Protein AF-A0A2E0YXG6-F1 (afdb_monomer_lite)

pLDDT: mean 96.26, std 3.57, range [74.94, 98.69]

Structure (mmCIF, N/CA/C/O backbone):
data_AF-A0A2E0YXG6-F1
#
_entry.id   AF-A0A2E0YXG6-F1
#
loop_
_atom_site.group_PDB
_atom_site.id
_atom_site.type_symbol
_atom_site.label_atom_id
_atom_site.label_alt_id
_atom_site.label_comp_id
_atom_site.label_asym_id
_atom_site.label_entity_id
_atom_site.label_seq_id
_atom_site.pdbx_PDB_ins_code
_atom_site.Cartn_x
_atom_site.Cartn_y
_atom_site.Cartn_z
_atom_site.occupancy
_atom_site.B_iso_or_equiv
_atom_site.auth_seq_id
_atom_site.auth_comp_id
_atom_site.auth_asym_id
_atom_site.auth_atom_id
_atom_site.pdbx_PDB_model_num
ATOM 1 N N . MET A 1 1 ? -13.173 5.405 19.131 1.00 74.94 1 MET A N 1
ATOM 2 C CA . MET A 1 1 ? -12.299 6.186 18.233 1.00 74.94 1 MET A CA 1
ATOM 3 C C . MET A 1 1 ? -12.237 5.425 16.927 1.00 74.94 1 MET A C 1
ATOM 5 O O . MET A 1 1 ? -12.125 4.203 16.987 1.00 74.94 1 MET A O 1
ATOM 9 N N . THR A 1 2 ? -12.408 6.109 15.802 1.00 91.00 2 THR A N 1
ATOM 10 C CA . THR A 1 2 ? -12.260 5.516 14.471 1.00 91.00 2 THR A CA 1
ATOM 11 C C . THR A 1 2 ? -10.961 6.013 13.841 1.00 91.00 2 THR A C 1
ATOM 13 O O . THR A 1 2 ? -10.432 7.048 14.246 1.00 91.00 2 THR A O 1
ATOM 16 N N . HIS A 1 3 ? -10.425 5.243 12.904 1.00 94.19 3 HIS A N 1
ATOM 17 C CA . HIS A 1 3 ? -9.161 5.496 12.225 1.00 94.19 3 HIS A CA 1
ATOM 18 C C . HIS A 1 3 ? -9.393 5.575 10.720 1.00 94.19 3 HIS A C 1
ATOM 20 O O . HIS A 1 3 ? -10.235 4.848 10.201 1.00 94.19 3 HIS A O 1
ATOM 26 N N . SER A 1 4 ? -8.654 6.441 10.030 1.00 95.25 4 SER A N 1
ATOM 27 C CA . SER A 1 4 ? -8.696 6.560 8.572 1.00 95.25 4 SER A CA 1
ATOM 28 C C . SER A 1 4 ? -7.387 6.073 7.965 1.00 95.25 4 SER A C 1
ATOM 30 O O . SER A 1 4 ? -6.317 6.295 8.536 1.00 95.25 4 SER A O 1
ATOM 32 N N . ILE A 1 5 ? -7.476 5.438 6.796 1.00 96.81 5 ILE A N 1
ATOM 33 C CA . ILE A 1 5 ? -6.302 5.058 6.005 1.00 96.81 5 ILE A CA 1
ATOM 34 C C . ILE A 1 5 ? -5.733 6.237 5.203 1.00 96.81 5 ILE A C 1
ATOM 36 O O . ILE A 1 5 ? -4.608 6.156 4.728 1.00 96.81 5 ILE A O 1
ATOM 40 N N . ILE A 1 6 ? -6.474 7.343 5.073 1.00 97.62 6 ILE A N 1
ATOM 41 C CA . ILE A 1 6 ? -6.030 8.517 4.312 1.00 97.62 6 ILE A CA 1
ATOM 42 C C . ILE A 1 6 ? -4.711 9.054 4.887 1.00 97.62 6 ILE A C 1
ATOM 44 O O . ILE A 1 6 ? -4.574 9.200 6.107 1.00 97.62 6 ILE A O 1
ATOM 48 N N . GLY A 1 7 ? -3.766 9.358 3.999 1.00 97.50 7 GLY A N 1
ATOM 49 C CA . GLY A 1 7 ? -2.433 9.8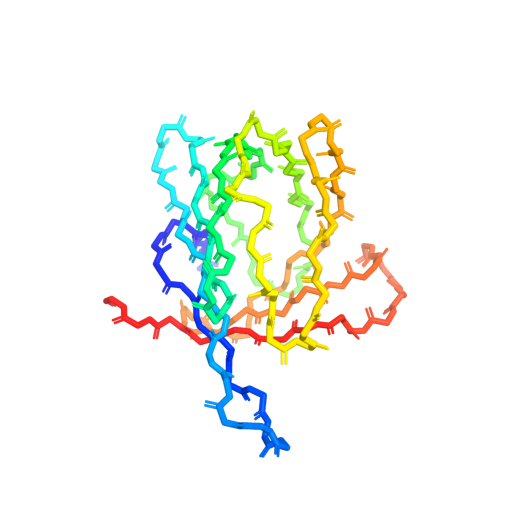81 4.297 1.00 97.50 7 GLY A CA 1
ATOM 50 C C . GLY A 1 7 ? -1.309 9.023 3.725 1.00 97.50 7 GLY A C 1
ATOM 51 O O . GLY A 1 7 ? -1.551 8.154 2.883 1.00 97.50 7 GLY A O 1
ATOM 52 N N . THR A 1 8 ? -0.087 9.299 4.172 1.00 98.50 8 THR A N 1
ATOM 53 C CA . THR A 1 8 ? 1.144 8.656 3.692 1.00 98.50 8 THR A CA 1
ATOM 54 C C . THR A 1 8 ? 1.709 7.702 4.736 1.00 98.50 8 THR A C 1
ATOM 56 O O . THR A 1 8 ? 1.876 8.066 5.901 1.00 98.50 8 THR A O 1
ATOM 59 N N . TRP A 1 9 ? 2.025 6.487 4.297 1.00 98.56 9 TRP A N 1
ATOM 60 C CA . TRP A 1 9 ? 2.465 5.380 5.137 1.00 98.56 9 TRP A CA 1
ATOM 61 C C . TRP A 1 9 ? 3.752 4.774 4.594 1.00 98.56 9 TRP A C 1
ATOM 63 O O . TRP A 1 9 ? 3.824 4.478 3.406 1.00 98.56 9 TRP A O 1
ATOM 73 N N . GLU A 1 10 ? 4.740 4.549 5.455 1.00 98.56 10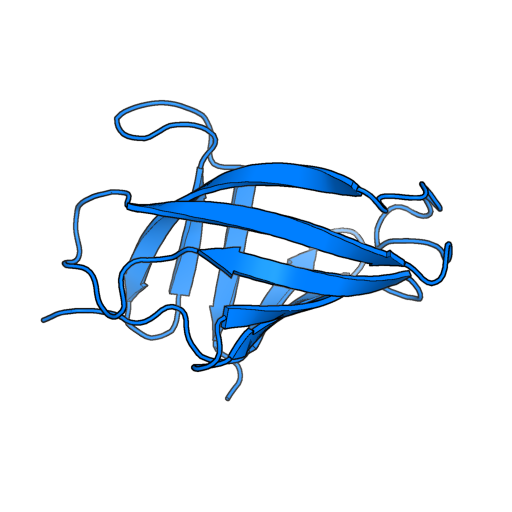 GLU A N 1
ATOM 74 C CA . GLU A 1 10 ? 6.060 4.051 5.071 1.00 98.56 10 GLU A CA 1
ATOM 75 C C . GLU A 1 10 ? 6.470 2.800 5.849 1.00 98.56 10 GLU A C 1
ATOM 77 O O . GLU A 1 10 ? 6.232 2.682 7.053 1.00 98.56 10 GLU A O 1
ATOM 82 N N . HIS A 1 11 ? 7.121 1.876 5.148 1.00 98.44 11 HIS A N 1
ATOM 83 C CA . HIS A 1 11 ? 7.822 0.735 5.717 1.00 98.44 11 HIS A CA 1
ATOM 84 C C . HIS A 1 11 ? 9.289 0.807 5.311 1.00 98.44 11 HIS A C 1
ATOM 86 O O . HIS A 1 11 ? 9.601 0.967 4.133 1.00 98.44 11 HIS A O 1
ATOM 92 N N . VAL A 1 12 ? 10.198 0.638 6.272 1.00 98.12 12 VAL A N 1
ATOM 93 C CA . VAL A 1 12 ? 11.636 0.558 5.997 1.00 98.12 12 VAL A CA 1
ATOM 94 C C . VAL A 1 12 ? 12.087 -0.885 6.146 1.00 98.12 12 VAL A C 1
ATOM 96 O O . VAL A 1 12 ? 12.133 -1.414 7.256 1.00 98.12 12 VAL A O 1
ATOM 99 N N . TYR A 1 13 ? 12.490 -1.503 5.039 1.00 96.62 13 TYR A N 1
ATOM 100 C CA . TYR A 1 13 ? 13.012 -2.864 5.032 1.00 96.62 13 TYR A CA 1
ATOM 101 C C . TYR A 1 13 ? 14.364 -2.922 5.763 1.00 96.62 13 TYR A C 1
ATOM 103 O O . TYR A 1 13 ? 15.355 -2.396 5.249 1.00 96.62 13 TYR A O 1
ATOM 111 N N . PRO A 1 14 ? 14.489 -3.601 6.924 1.00 94.94 14 PRO A N 1
ATOM 112 C CA . PRO A 1 14 ? 15.696 -3.498 7.750 1.00 94.94 14 PRO A CA 1
ATOM 113 C C . PRO A 1 14 ? 16.975 -3.988 7.059 1.00 94.94 14 PRO A C 1
ATOM 115 O O . PRO A 1 14 ? 18.060 -3.467 7.312 1.00 94.94 14 PRO A O 1
ATOM 118 N N . ALA A 1 15 ? 16.854 -4.981 6.174 1.00 93.44 15 ALA A N 1
ATOM 119 C CA . ALA A 1 15 ? 17.991 -5.586 5.486 1.00 93.44 15 ALA A CA 1
ATOM 120 C C . ALA A 1 15 ? 18.583 -4.696 4.381 1.00 93.44 15 ALA A C 1
ATOM 122 O O . ALA A 1 15 ? 19.788 -4.748 4.145 1.00 93.44 15 ALA A O 1
ATOM 123 N N . THR A 1 16 ? 17.754 -3.898 3.703 1.00 94.81 16 THR A N 1
ATOM 124 C CA . THR A 1 16 ? 18.163 -3.077 2.549 1.00 94.81 16 THR A CA 1
ATOM 125 C C . THR A 1 16 ? 18.141 -1.582 2.844 1.00 94.81 16 THR A C 1
ATOM 127 O O . THR A 1 16 ? 18.731 -0.818 2.089 1.00 94.81 16 THR A O 1
ATOM 130 N N . GLN A 1 17 ? 17.478 -1.168 3.930 1.00 96.19 17 GLN A N 1
ATOM 131 C CA . GLN A 1 17 ? 17.130 0.225 4.230 1.00 96.19 17 GLN A CA 1
ATOM 132 C C . GLN A 1 17 ? 16.296 0.887 3.119 1.00 96.19 17 GLN A C 1
ATOM 134 O O . GLN A 1 17 ? 16.220 2.109 3.048 1.00 96.19 17 GLN A O 1
ATOM 139 N N . CYS A 1 18 ? 15.678 0.084 2.248 1.00 97.62 18 CYS A N 1
ATOM 140 C CA . CYS A 1 18 ? 14.743 0.579 1.252 1.00 97.62 18 CYS A CA 1
ATOM 141 C C . CYS A 1 18 ? 13.435 0.972 1.935 1.00 97.62 18 CYS A C 1
ATOM 143 O O . CYS A 1 18 ? 12.938 0.218 2.776 1.00 97.62 18 CYS A O 1
ATOM 145 N N . THR A 1 19 ? 12.886 2.118 1.552 1.00 98.19 19 THR A N 1
ATOM 146 C CA . THR A 1 19 ? 11.564 2.556 1.992 1.00 98.19 19 THR A CA 1
ATOM 147 C C . THR A 1 19 ? 10.540 2.224 0.918 1.00 98.19 19 THR A C 1
ATOM 149 O O . THR A 1 19 ? 10.720 2.588 -0.245 1.00 98.19 19 THR A O 1
ATOM 152 N N . GLU A 1 20 ? 9.469 1.554 1.322 1.00 98.12 20 GLU A N 1
ATOM 153 C CA . GLU A 1 20 ? 8.236 1.447 0.551 1.00 98.12 20 GLU A CA 1
ATOM 154 C C . GLU A 1 20 ? 7.216 2.422 1.137 1.00 98.12 20 GLU A C 1
ATOM 156 O O . GLU A 1 20 ? 6.975 2.405 2.346 1.00 98.12 20 GLU A O 1
ATOM 161 N N . SER A 1 21 ? 6.635 3.274 0.295 1.00 98.25 21 SER A N 1
ATOM 162 C CA . SER A 1 21 ? 5.632 4.260 0.686 1.00 98.25 21 SER A CA 1
ATOM 163 C C . SER A 1 21 ? 4.314 4.031 -0.045 1.00 98.25 21 SER A C 1
ATOM 165 O O . SER A 1 21 ? 4.286 3.642 -1.211 1.00 98.25 21 SER A O 1
ATOM 167 N N . ASN A 1 22 ? 3.207 4.273 0.655 1.00 98.25 22 ASN A N 1
ATOM 168 C CA . ASN A 1 22 ? 1.854 4.217 0.119 1.00 98.25 22 ASN A CA 1
ATOM 169 C C . ASN A 1 22 ? 1.088 5.473 0.543 1.00 98.25 22 ASN A C 1
ATOM 171 O O . ASN A 1 22 ? 0.971 5.766 1.735 1.00 98.25 22 ASN A O 1
ATOM 175 N N . GLN A 1 23 ? 0.539 6.198 -0.426 1.00 98.50 23 GLN A N 1
ATOM 176 C CA . GLN A 1 23 ? -0.342 7.337 -0.210 1.00 98.50 23 GLN A CA 1
ATOM 177 C C . GLN A 1 23 ? -1.777 6.959 -0.575 1.00 98.50 23 GLN A C 1
ATOM 179 O O . GLN A 1 23 ? -2.031 6.497 -1.685 1.00 98.50 23 GLN A O 1
ATOM 184 N N . PHE A 1 24 ? -2.712 7.211 0.341 1.00 98.38 24 PHE A N 1
ATOM 185 C CA . PHE A 1 24 ? -4.149 7.033 0.128 1.00 98.38 24 PHE A CA 1
ATOM 186 C C . PHE A 1 24 ? -4.865 8.375 0.248 1.00 98.38 24 PHE A C 1
ATOM 188 O O . PHE A 1 24 ? -4.732 9.076 1.256 1.00 98.38 24 PHE A O 1
ATOM 195 N N . THR A 1 25 ? -5.642 8.741 -0.764 1.00 97.94 25 THR A N 1
ATOM 196 C CA . THR A 1 25 ? -6.322 10.039 -0.842 1.00 97.94 25 THR A CA 1
ATOM 197 C C . THR A 1 25 ? -7.836 9.910 -0.660 1.00 97.94 25 THR A C 1
ATOM 199 O O . THR A 1 25 ? -8.445 8.886 -0.950 1.00 97.94 25 THR A O 1
ATOM 202 N N . GLN A 1 26 ? -8.500 10.988 -0.235 1.00 96.75 26 GLN A N 1
ATOM 203 C CA . GLN A 1 26 ? -9.947 10.974 0.032 1.00 96.75 26 GLN A CA 1
ATOM 204 C C . GLN A 1 26 ? -10.819 10.629 -1.195 1.00 96.75 26 GLN A C 1
ATOM 206 O O . GLN A 1 26 ? -11.950 10.176 -1.035 1.00 96.75 26 GLN A O 1
ATOM 211 N N . ASN A 1 27 ? -10.320 10.836 -2.417 1.00 96.75 27 ASN A N 1
ATOM 212 C CA . ASN A 1 27 ? -11.016 10.496 -3.663 1.00 96.75 27 ASN A CA 1
ATOM 213 C C . ASN A 1 27 ? -10.859 9.022 -4.083 1.00 96.75 27 ASN A C 1
ATOM 215 O O . ASN A 1 27 ? -11.345 8.662 -5.152 1.00 96.75 27 ASN A O 1
ATOM 219 N N . GLY A 1 28 ? -10.236 8.172 -3.258 1.00 97.94 28 GLY A N 1
ATOM 220 C CA . GLY A 1 28 ? -10.080 6.748 -3.560 1.00 97.94 28 GLY A CA 1
ATOM 221 C C . GLY A 1 28 ? -8.922 6.448 -4.513 1.00 97.94 28 GLY A C 1
ATOM 222 O O . GLY A 1 28 ? -8.921 5.392 -5.144 1.00 97.94 28 GLY A O 1
ATOM 223 N N . GLU A 1 29 ? -7.952 7.357 -4.634 1.00 98.50 29 GLU A N 1
ATOM 224 C CA . GLU A 1 29 ? -6.723 7.141 -5.401 1.00 98.50 29 GLU A CA 1
ATOM 225 C C . GLU A 1 29 ? -5.596 6.675 -4.477 1.00 98.50 29 GLU A C 1
ATOM 227 O O . GLU A 1 29 ? -5.520 7.032 -3.298 1.00 98.50 29 GLU A O 1
ATOM 232 N N . PHE A 1 30 ? -4.728 5.836 -5.024 1.00 97.88 30 PHE A N 1
ATOM 233 C CA . PHE A 1 30 ? -3.558 5.325 -4.333 1.00 97.88 30 PHE A CA 1
ATOM 234 C C . PHE A 1 30 ? -2.310 5.579 -5.182 1.00 97.88 30 PHE A C 1
ATOM 236 O O . PHE A 1 30 ? -2.355 5.457 -6.408 1.00 97.88 30 PHE A O 1
ATOM 243 N N . ALA A 1 31 ? -1.204 5.904 -4.520 1.00 98.44 31 ALA A N 1
ATOM 244 C CA . ALA A 1 31 ? 0.124 5.937 -5.117 1.00 98.44 31 ALA A CA 1
ATOM 245 C C . ALA A 1 31 ? 1.096 5.153 -4.233 1.00 98.44 31 ALA A C 1
ATOM 247 O O . ALA A 1 31 ? 1.100 5.328 -3.015 1.00 98.44 31 ALA A O 1
ATOM 248 N N . GLY A 1 32 ? 1.900 4.292 -4.846 1.00 98.31 32 GLY A N 1
ATOM 249 C CA . GLY A 1 32 ? 2.926 3.498 -4.188 1.00 98.31 32 GLY A CA 1
ATOM 250 C C . GLY A 1 32 ? 4.295 3.787 -4.787 1.00 98.31 32 GLY A C 1
ATOM 251 O O . GLY A 1 32 ? 4.417 3.985 -5.998 1.00 98.31 32 GLY A O 1
ATOM 252 N N . GLN A 1 33 ? 5.324 3.796 -3.948 1.00 98.44 33 GLN A N 1
ATOM 253 C CA . GLN A 1 33 ? 6.710 3.861 -4.392 1.00 98.44 33 GLN A CA 1
ATOM 254 C C . GLN A 1 33 ? 7.565 2.878 -3.595 1.00 98.44 33 GLN A C 1
ATOM 256 O O . GLN A 1 33 ? 7.512 2.855 -2.368 1.00 98.44 33 GLN A O 1
ATOM 261 N N . ALA A 1 34 ? 8.397 2.106 -4.290 1.00 97.81 34 ALA A N 1
ATOM 262 C CA . ALA A 1 34 ? 9.381 1.217 -3.686 1.00 97.81 34 ALA A CA 1
ATOM 263 C C . ALA A 1 34 ? 10.671 1.276 -4.508 1.00 97.81 34 ALA A C 1
ATOM 265 O O . ALA A 1 34 ? 10.707 0.807 -5.640 1.00 97.81 34 ALA A O 1
ATOM 266 N N . LEU A 1 35 ? 11.743 1.842 -3.946 1.00 96.75 35 LEU A N 1
ATOM 267 C CA . LEU A 1 35 ? 12.974 2.139 -4.693 1.00 96.75 35 LEU A CA 1
ATOM 268 C C . LEU A 1 35 ? 12.688 3.019 -5.936 1.00 96.75 35 LEU A C 1
ATOM 270 O O . LEU A 1 35 ? 12.339 4.192 -5.773 1.00 96.75 35 LEU A O 1
ATOM 274 N N . ASP A 1 36 ? 12.839 2.464 -7.144 1.00 98.12 36 ASP A N 1
ATOM 275 C CA . ASP A 1 36 ? 12.609 3.140 -8.425 1.00 98.12 36 ASP A CA 1
ATOM 276 C C . ASP A 1 36 ? 11.201 2.848 -8.977 1.00 98.12 36 ASP A C 1
ATOM 278 O O . ASP A 1 36 ? 10.722 3.571 -9.857 1.00 98.12 36 ASP A O 1
ATOM 282 N N . GLU A 1 37 ? 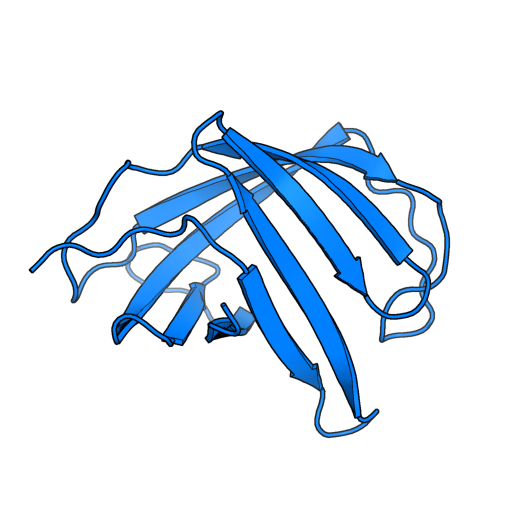10.537 1.796 -8.481 1.00 98.44 37 GLU A N 1
ATOM 283 C CA . GLU A 1 37 ? 9.164 1.438 -8.833 1.00 98.44 37 GLU A CA 1
ATOM 284 C C . GLU A 1 37 ? 8.195 2.516 -8.343 1.00 98.44 37 GLU A C 1
ATOM 286 O O . GLU A 1 37 ? 8.223 2.927 -7.180 1.00 98.44 37 GLU A O 1
ATOM 291 N N . VAL A 1 38 ? 7.324 2.962 -9.247 1.00 98.50 38 VAL A N 1
ATOM 292 C CA . VAL A 1 38 ? 6.213 3.868 -8.958 1.00 98.50 38 VAL A CA 1
ATOM 293 C C . VAL A 1 38 ? 4.959 3.273 -9.572 1.00 98.50 38 VAL A C 1
ATOM 295 O O . VAL A 1 38 ? 4.890 3.077 -10.788 1.00 98.50 38 VAL A O 1
ATOM 298 N N . ILE A 1 39 ? 3.963 3.033 -8.726 1.00 98.50 39 ILE A N 1
ATOM 299 C CA . ILE A 1 39 ? 2.655 2.512 -9.114 1.00 98.50 39 ILE A CA 1
ATOM 300 C C . ILE A 1 39 ? 1.553 3.462 -8.661 1.00 98.50 39 ILE A C 1
ATOM 302 O O . ILE A 1 39 ? 1.671 4.147 -7.645 1.00 98.50 39 ILE A O 1
ATOM 306 N N . SER A 1 40 ? 0.456 3.508 -9.405 1.00 98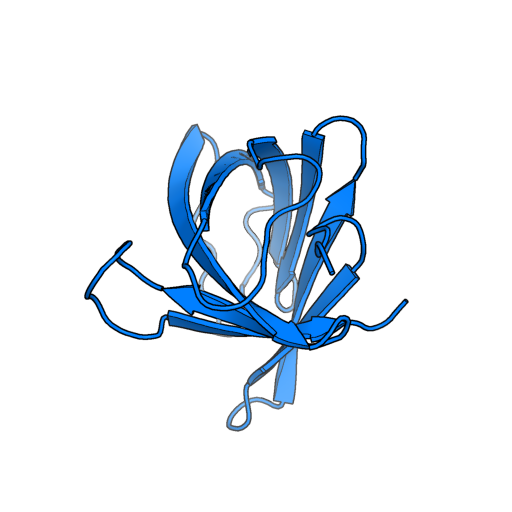.69 40 SER A N 1
ATOM 307 C CA . SER A 1 40 ? -0.720 4.289 -9.028 1.00 98.69 40 SER A CA 1
ATOM 308 C C . SER A 1 40 ? -2.000 3.544 -9.384 1.00 98.69 40 SER A C 1
ATOM 310 O O . SER A 1 40 ? -2.015 2.614 -10.201 1.00 98.69 40 SER A O 1
ATOM 312 N N . GLY A 1 41 ? -3.100 3.909 -8.738 1.00 98.62 41 GLY A N 1
ATOM 313 C CA . GLY A 1 41 ? -4.370 3.264 -9.003 1.00 98.62 41 GLY A CA 1
ATOM 314 C C . GLY A 1 41 ? -5.505 3.740 -8.120 1.00 98.62 41 GLY A C 1
ATOM 315 O O . GLY A 1 41 ? -5.523 4.870 -7.640 1.00 98.62 41 GLY A O 1
ATOM 316 N N . SER A 1 42 ? -6.466 2.847 -7.916 1.00 98.69 42 SER A N 1
ATOM 317 C CA . SER A 1 42 ? -7.634 3.104 -7.075 1.00 98.69 42 SER A CA 1
ATOM 318 C C . SER A 1 42 ? -7.667 2.160 -5.887 1.00 98.69 42 SER A C 1
ATOM 320 O O . SER A 1 42 ? -7.145 1.043 -5.953 1.00 98.69 42 SER A O 1
ATOM 322 N N . TYR A 1 43 ? -8.310 2.596 -4.810 1.00 98.62 43 TYR A N 1
ATOM 323 C CA . TYR A 1 43 ? -8.554 1.758 -3.651 1.00 98.62 43 TYR A CA 1
ATOM 324 C C . TYR A 1 43 ? -9.984 1.904 -3.131 1.00 98.62 43 TYR A C 1
ATOM 326 O O . TYR A 1 43 ? -10.678 2.887 -3.381 1.00 98.62 43 TYR A O 1
ATOM 334 N N . THR A 1 44 ? -10.442 0.897 -2.395 1.00 98.19 44 THR A N 1
ATOM 335 C CA . THR A 1 44 ? -11.692 0.931 -1.636 1.00 98.19 44 THR A CA 1
ATOM 336 C C . THR A 1 44 ? -11.404 0.558 -0.192 1.00 98.19 44 THR A C 1
ATOM 338 O O . THR A 1 44 ? -10.816 -0.488 0.082 1.00 98.19 44 THR A O 1
ATOM 341 N N . PHE A 1 45 ? -11.823 1.433 0.718 1.00 97.31 45 PHE A N 1
ATOM 342 C CA . PHE A 1 45 ? -11.722 1.272 2.162 1.00 97.31 45 PHE A CA 1
ATOM 343 C C . PHE A 1 45 ? -12.888 2.014 2.823 1.00 97.31 45 PHE A C 1
ATOM 345 O O . PHE A 1 45 ? -13.376 3.010 2.285 1.00 97.31 45 PHE A O 1
ATOM 352 N N . GLU A 1 46 ? -13.338 1.554 3.986 1.00 92.75 46 GLU A N 1
ATOM 353 C CA . GLU A 1 46 ? -14.331 2.287 4.777 1.00 92.75 46 GLU A CA 1
ATOM 354 C C . GLU A 1 46 ? -13.735 3.612 5.284 1.00 92.75 46 GLU A C 1
ATOM 356 O O . GLU A 1 46 ? -12.631 3.631 5.816 1.00 92.75 46 GLU A O 1
ATOM 361 N N . GLU A 1 47 ? -14.458 4.731 5.143 1.00 87.50 47 GLU A N 1
ATOM 362 C CA . GLU A 1 47 ? -13.936 6.088 5.407 1.00 87.50 47 GLU A CA 1
ATOM 363 C C . GLU A 1 47 ? -13.194 6.208 6.750 1.00 87.50 47 GLU A C 1
ATOM 365 O O . GLU A 1 47 ? -12.081 6.745 6.823 1.00 87.50 47 GLU A O 1
ATOM 370 N N . THR A 1 48 ? -13.803 5.661 7.807 1.00 93.50 48 THR A N 1
ATOM 371 C CA . THR A 1 48 ? -13.132 5.426 9.082 1.00 93.50 48 THR A CA 1
ATOM 372 C C . THR A 1 48 ? -13.587 4.110 9.699 1.00 93.50 48 THR A C 1
ATOM 374 O O . THR A 1 48 ? -14.757 3.750 9.592 1.00 93.50 48 THR A O 1
ATOM 377 N N . VAL A 1 49 ? -12.686 3.433 10.408 1.00 93.44 49 VAL A N 1
ATOM 378 C CA . VAL A 1 49 ? -12.937 2.111 10.992 1.00 93.44 49 VAL A CA 1
ATOM 379 C C . VAL A 1 49 ? -12.587 2.049 12.480 1.00 93.44 49 VAL A C 1
ATOM 381 O O . VAL A 1 49 ? -11.680 2.754 12.933 1.00 93.44 49 VAL A O 1
ATOM 384 N N . PRO A 1 50 ? -13.283 1.237 13.293 1.00 89.94 50 PRO A N 1
ATOM 385 C CA . PRO A 1 50 ? -12.917 1.048 14.691 1.00 89.94 50 PRO A CA 1
ATOM 386 C C . PRO A 1 50 ? -11.600 0.270 14.828 1.00 89.94 50 PRO A C 1
ATOM 388 O O . PRO A 1 50 ? -11.277 -0.607 14.027 1.00 89.94 50 PRO A O 1
ATOM 391 N N . ARG A 1 51 ? -10.864 0.546 15.908 1.00 85.31 51 ARG A N 1
ATOM 392 C CA . ARG A 1 51 ? -9.726 -0.279 16.336 1.00 85.31 51 ARG A CA 1
ATOM 393 C C . ARG A 1 51 ? -10.192 -1.664 16.804 1.00 85.31 51 ARG A C 1
ATOM 395 O O . ARG A 1 51 ? -11.269 -1.788 17.380 1.00 85.31 51 ARG A O 1
ATOM 402 N N . GLY A 1 52 ? -9.320 -2.665 16.671 1.00 82.38 52 GLY A N 1
ATOM 403 C CA . GLY A 1 52 ? -9.483 -3.994 17.276 1.00 82.38 52 GLY A CA 1
ATOM 404 C C . GLY A 1 52 ? -10.039 -5.053 16.326 1.00 82.38 52 GLY A C 1
ATOM 405 O O . GLY A 1 52 ? -10.069 -6.228 16.682 1.00 82.38 52 GLY A O 1
ATOM 406 N N . GLU A 1 53 ? -10.414 -4.650 15.115 1.00 90.88 53 GLU A N 1
ATOM 407 C CA . GLU A 1 53 ? -10.817 -5.528 14.021 1.00 90.88 53 GLU A CA 1
ATOM 408 C C . GLU A 1 53 ? -9.994 -5.206 12.772 1.00 90.88 53 GLU A C 1
ATOM 410 O O . GLU A 1 53 ? -9.430 -4.114 12.656 1.00 90.88 53 GLU A O 1
ATOM 415 N N . ARG A 1 54 ? -9.919 -6.170 11.849 1.00 96.38 54 ARG A N 1
ATOM 416 C CA . ARG A 1 54 ? -9.282 -5.975 10.547 1.00 96.38 54 ARG A CA 1
ATOM 417 C C . ARG A 1 54 ? -10.331 -5.613 9.504 1.00 96.38 54 ARG A C 1
ATOM 419 O O . ARG A 1 54 ? -11.368 -6.276 9.414 1.00 96.38 54 ARG A O 1
ATOM 426 N N . HIS A 1 55 ? -10.015 -4.620 8.687 1.00 97.44 55 HIS A N 1
ATOM 427 C CA . HIS A 1 55 ? -10.924 -4.033 7.705 1.00 97.44 55 HIS A CA 1
ATOM 428 C C . HIS A 1 55 ? -10.384 -4.227 6.299 1.00 97.44 55 HIS A C 1
ATOM 430 O O . HIS A 1 55 ? -9.179 -4.155 6.081 1.00 97.44 55 HIS A O 1
ATOM 436 N N . GLU A 1 56 ? -11.261 -4.531 5.355 1.00 97.94 56 GLU A N 1
ATOM 437 C CA . GLU A 1 56 ? -10.849 -4.854 3.994 1.00 97.94 56 GLU A CA 1
ATOM 438 C C . GLU A 1 56 ? -10.356 -3.603 3.259 1.00 97.94 56 GLU A C 1
ATOM 440 O O . GLU A 1 56 ? -11.032 -2.577 3.241 1.00 97.94 56 GLU A O 1
ATOM 445 N N . LEU A 1 57 ? -9.182 -3.715 2.645 1.00 98.44 57 LEU A N 1
ATOM 446 C CA . LEU A 1 57 ? -8.635 -2.767 1.689 1.00 98.44 57 LEU A CA 1
ATOM 447 C C . LEU A 1 57 ? -8.492 -3.490 0.353 1.00 98.44 57 LEU A C 1
ATOM 449 O O . LEU A 1 57 ? -7.718 -4.443 0.233 1.00 98.44 57 LEU A O 1
ATOM 453 N N . ALA A 1 58 ? -9.230 -3.024 -0.648 1.00 98.31 58 ALA A N 1
ATOM 454 C CA . ALA A 1 58 ? -9.082 -3.478 -2.022 1.00 98.31 58 ALA A CA 1
ATOM 455 C C . ALA A 1 58 ? -8.312 -2.424 -2.820 1.00 98.31 58 ALA A C 1
ATOM 457 O O . 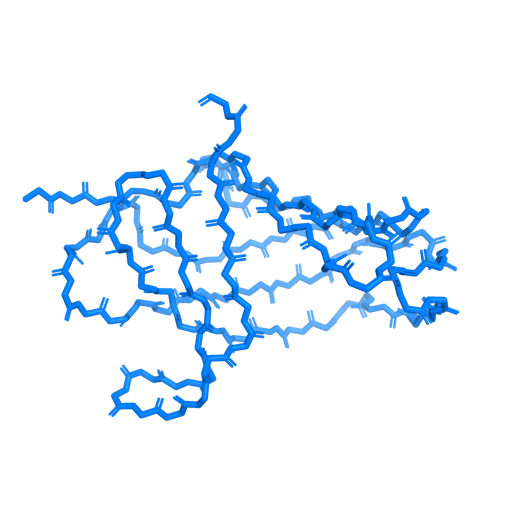ALA A 1 58 ? -8.681 -1.254 -2.791 1.00 98.31 58 ALA A O 1
ATOM 458 N N . ILE A 1 59 ? -7.269 -2.833 -3.536 1.00 98.44 59 ILE A N 1
ATOM 459 C CA . ILE A 1 59 ? -6.446 -1.985 -4.406 1.00 98.44 59 ILE A CA 1
ATOM 460 C C . ILE A 1 59 ? -6.530 -2.532 -5.830 1.00 98.44 59 ILE A C 1
ATOM 462 O O . ILE A 1 59 ? -6.507 -3.747 -6.046 1.00 98.44 59 ILE A O 1
ATOM 466 N N . LEU A 1 60 ? -6.610 -1.635 -6.807 1.00 98.62 60 LEU A N 1
ATOM 467 C CA . LEU A 1 60 ? -6.453 -1.925 -8.226 1.00 98.62 60 LEU A CA 1
ATOM 468 C C . LEU A 1 60 ? -5.351 -1.029 -8.786 1.00 98.62 60 LEU A C 1
ATOM 470 O O . LEU A 1 60 ? -5.503 0.192 -8.795 1.00 98.62 60 LEU A O 1
ATOM 474 N N . VAL A 1 61 ? -4.279 -1.643 -9.282 1.00 98.69 61 VAL A N 1
ATOM 475 C CA . VAL A 1 61 ? -3.171 -0.937 -9.940 1.00 98.69 61 VAL A CA 1
ATOM 476 C C . VAL A 1 61 ? -3.577 -0.578 -11.370 1.00 98.69 61 VAL A C 1
ATOM 478 O O . VAL A 1 61 ? -3.990 -1.448 -12.141 1.00 98.69 61 VAL A O 1
ATOM 481 N N . LEU A 1 62 ? -3.471 0.703 -11.719 1.00 98.69 62 LEU A N 1
ATOM 482 C CA . LEU A 1 62 ? -3.827 1.245 -13.035 1.00 98.69 62 LEU A CA 1
ATOM 483 C C . LEU A 1 62 ? -2.594 1.671 -13.835 1.00 98.69 62 LEU A C 1
ATOM 485 O O . LEU A 1 62 ? -2.601 1.537 -15.057 1.00 98.69 62 LEU A O 1
ATOM 489 N N . GLU A 1 63 ? -1.543 2.133 -13.158 1.00 98.62 63 GLU A N 1
ATOM 490 C CA . GLU A 1 63 ? -0.276 2.533 -13.770 1.00 98.62 63 GLU A CA 1
ATOM 491 C C . GLU A 1 63 ? 0.906 1.940 -13.000 1.00 98.62 63 GLU A C 1
ATOM 493 O O . GLU A 1 63 ? 0.845 1.755 -11.784 1.00 98.62 63 GLU A O 1
ATOM 498 N N . ASP A 1 64 ? 1.977 1.651 -13.734 1.00 98.62 64 ASP A N 1
ATOM 499 C CA . ASP A 1 64 ? 3.234 1.091 -13.245 1.00 98.62 64 ASP A CA 1
ATOM 500 C C . ASP A 1 64 ? 4.352 1.554 -14.192 1.00 98.62 64 ASP A C 1
ATOM 502 O O . ASP A 1 64 ? 4.187 1.507 -15.416 1.00 98.62 64 ASP A O 1
ATOM 506 N N . ASN A 1 65 ? 5.463 2.050 -13.650 1.00 98.50 65 ASN A N 1
ATOM 507 C CA . ASN A 1 65 ? 6.609 2.506 -14.440 1.00 98.50 65 ASN A CA 1
ATOM 508 C C . ASN A 1 65 ? 7.588 1.376 -14.835 1.00 98.50 65 ASN A C 1
ATOM 510 O O . ASN A 1 65 ? 8.609 1.652 -15.478 1.00 98.50 65 ASN A O 1
ATOM 514 N N . GLU A 1 66 ? 7.287 0.132 -14.449 1.00 97.88 66 GLU A N 1
ATOM 515 C CA . GLU A 1 66 ? 8.052 -1.095 -14.698 1.00 97.88 66 GLU A CA 1
ATOM 516 C C . GLU A 1 66 ? 9.521 -1.010 -14.243 1.00 97.88 66 GLU A C 1
ATOM 518 O O . GLU A 1 66 ? 10.412 -1.635 -14.829 1.00 97.88 66 GLU A O 1
ATOM 523 N N . GLN A 1 67 ? 9.800 -0.205 -13.215 1.00 98.50 67 GLN A N 1
ATOM 524 C CA . GLN A 1 67 ? 11.124 -0.117 -12.601 1.00 98.50 67 GLN A CA 1
ATOM 525 C C . GLN A 1 67 ? 11.263 -1.093 -11.429 1.00 98.50 67 GLN A C 1
ATOM 527 O O . GLN A 1 67 ? 10.344 -1.830 -11.091 1.00 98.50 67 GLN A O 1
ATOM 532 N N . ALA A 1 68 ? 12.465 -1.165 -10.860 1.00 97.81 68 ALA A N 1
ATOM 533 C CA . ALA A 1 68 ? 12.778 -2.116 -9.807 1.00 97.81 68 ALA A CA 1
ATOM 534 C C . ALA A 1 68 ? 12.188 -1.703 -8.448 1.00 97.81 68 ALA A C 1
ATOM 536 O O . ALA A 1 68 ? 12.412 -0.582 -7.992 1.00 97.81 68 ALA A O 1
ATOM 537 N N . ASP A 1 69 ? 11.528 -2.650 -7.782 1.00 97.31 69 ASP A N 1
ATOM 538 C CA . ASP A 1 69 ? 11.067 -2.544 -6.399 1.00 97.31 69 ASP A CA 1
ATOM 539 C C . ASP A 1 69 ? 12.228 -2.649 -5.386 1.00 97.31 69 ASP A C 1
ATOM 541 O O . ASP A 1 69 ? 13.393 -2.883 -5.734 1.00 97.31 69 ASP A O 1
ATOM 545 N N . CYS A 1 70 ? 11.911 -2.566 -4.089 1.00 96.75 70 CYS A N 1
ATOM 546 C CA . CYS A 1 70 ? 12.879 -2.740 -2.995 1.00 96.75 70 CYS A CA 1
ATOM 547 C C . CYS A 1 70 ? 13.617 -4.098 -2.984 1.00 96.75 70 CYS A C 1
ATOM 549 O O . CYS A 1 70 ? 14.588 -4.266 -2.239 1.00 96.75 70 CYS A O 1
ATOM 551 N N . PHE A 1 71 ? 13.177 -5.067 -3.790 1.00 95.56 71 PHE A N 1
ATOM 552 C CA . PHE A 1 71 ? 13.770 -6.394 -3.947 1.00 95.56 71 PHE A CA 1
ATOM 553 C C . PHE A 1 71 ? 14.456 -6.579 -5.311 1.00 95.56 71 PHE A C 1
ATOM 555 O O . PHE A 1 71 ? 14.910 -7.685 -5.620 1.00 95.56 71 PHE A O 1
ATOM 562 N N . GLY A 1 72 ? 14.563 -5.520 -6.120 1.00 95.94 72 GLY A N 1
ATOM 563 C CA . GLY A 1 72 ? 15.193 -5.544 -7.437 1.00 95.94 72 GLY A CA 1
ATOM 564 C C . GLY A 1 72 ? 14.329 -6.169 -8.537 1.00 95.94 72 GLY A C 1
ATOM 565 O O . GLY A 1 72 ? 14.865 -6.557 -9.576 1.00 95.94 72 GLY A O 1
ATOM 566 N N . ARG A 1 73 ? 13.018 -6.329 -8.315 1.00 96.12 73 ARG A N 1
ATOM 567 C CA . ARG A 1 73 ? 12.072 -6.925 -9.272 1.00 96.12 73 ARG A CA 1
ATOM 568 C C . ARG A 1 73 ? 11.344 -5.827 -10.033 1.00 96.12 73 ARG A C 1
ATOM 570 O O . ARG A 1 73 ? 10.937 -4.851 -9.433 1.00 96.12 73 ARG A O 1
ATOM 577 N N . ASN A 1 74 ? 11.119 -6.023 -11.326 1.00 95.62 74 ASN A N 1
ATOM 578 C CA . ASN A 1 74 ? 10.450 -5.065 -12.211 1.00 95.62 74 ASN A CA 1
ATOM 579 C C . ASN A 1 74 ? 9.192 -5.677 -12.847 1.00 95.62 74 ASN A C 1
ATOM 581 O O . ASN A 1 74 ? 9.080 -5.833 -14.063 1.00 95.62 74 ASN A O 1
ATOM 585 N N . THR A 1 75 ? 8.274 -6.148 -12.003 1.00 95.38 75 THR A N 1
ATOM 586 C CA . THR A 1 75 ? 7.089 -6.880 -12.468 1.00 95.38 75 THR A CA 1
ATOM 587 C C . THR A 1 75 ? 5.969 -5.906 -12.795 1.00 95.38 75 THR A C 1
ATOM 589 O O . THR A 1 75 ? 5.428 -5.308 -11.877 1.00 95.38 75 THR A O 1
ATOM 592 N N . ASN A 1 76 ? 5.547 -5.839 -14.061 1.00 97.38 76 ASN A N 1
ATOM 593 C CA . ASN A 1 76 ? 4.365 -5.061 -14.435 1.00 97.38 76 ASN A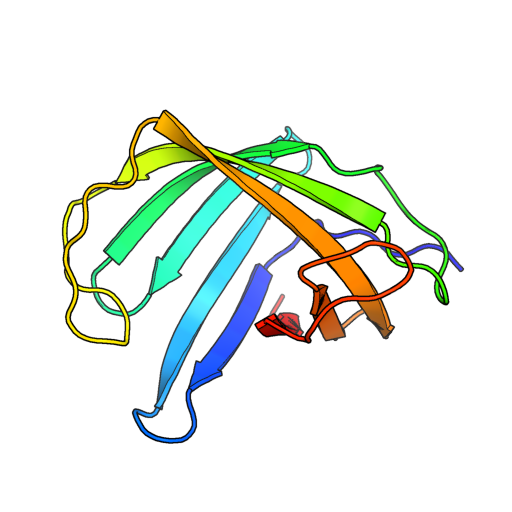 CA 1
ATOM 594 C C . ASN A 1 76 ? 3.125 -5.554 -13.662 1.00 97.38 76 ASN A C 1
ATOM 596 O O . ASN A 1 76 ? 2.676 -6.695 -13.827 1.00 97.38 76 ASN A O 1
ATOM 600 N N . SER A 1 77 ? 2.586 -4.673 -12.824 1.00 97.25 77 SER A N 1
ATOM 601 C CA . SER A 1 77 ? 1.438 -4.915 -11.954 1.00 97.25 77 SER A CA 1
ATOM 602 C C . SER A 1 77 ? 0.137 -4.286 -12.465 1.00 97.25 77 SER A C 1
ATOM 604 O O . SER A 1 77 ? -0.885 -4.397 -11.789 1.00 97.25 77 SER A O 1
ATOM 606 N N . VAL A 1 78 ? 0.114 -3.667 -13.650 1.00 98.50 78 VAL A N 1
ATOM 607 C CA . VAL A 1 78 ? -1.098 -3.049 -14.218 1.00 98.50 78 VAL A CA 1
ATOM 608 C C . VAL A 1 78 ? -2.237 -4.066 -14.328 1.00 98.50 78 VAL A C 1
ATOM 610 O O . VAL A 1 78 ? -2.076 -5.180 -14.828 1.00 98.50 78 VAL A O 1
ATOM 613 N N . GLY A 1 79 ? -3.424 -3.679 -13.855 1.00 98.00 79 GLY A N 1
ATOM 614 C CA . GLY A 1 79 ? -4.614 -4.530 -13.824 1.00 98.00 79 GLY A CA 1
ATOM 615 C C . GLY A 1 79 ? -4.630 -5.547 -12.679 1.00 98.00 79 GLY A C 1
ATOM 616 O O . GLY A 1 79 ? -5.616 -6.272 -12.522 1.00 98.00 79 GLY A O 1
ATOM 617 N N . ARG A 1 80 ? -3.580 -5.603 -11.850 1.00 97.44 80 ARG A N 1
ATOM 618 C CA . ARG A 1 80 ? -3.563 -6.427 -10.642 1.00 97.44 80 ARG A CA 1
ATOM 619 C C . ARG A 1 80 ? -4.529 -5.852 -9.613 1.00 97.44 80 ARG A C 1
ATOM 621 O O . ARG A 1 80 ? -4.446 -4.682 -9.244 1.00 97.44 80 ARG A O 1
ATOM 628 N N . SER A 1 81 ? -5.409 -6.714 -9.113 1.00 96.94 81 SER A N 1
ATOM 629 C CA . SER A 1 81 ? -6.242 -6.429 -7.950 1.00 96.94 81 SER A CA 1
ATOM 630 C C . SER A 1 81 ? -5.692 -7.159 -6.728 1.00 96.94 81 SER A C 1
ATOM 632 O O . SER A 1 81 ? -5.345 -8.342 -6.803 1.00 96.94 81 SER A O 1
ATOM 634 N N . VAL A 1 82 ? -5.578 -6.438 -5.617 1.00 96.00 82 VAL A N 1
ATOM 635 C CA . VAL A 1 82 ? -5.074 -6.943 -4.340 1.00 96.00 82 VAL A CA 1
ATOM 636 C C . VAL A 1 82 ? -6.109 -6.653 -3.265 1.00 96.00 82 VAL A C 1
ATOM 638 O O . VAL A 1 82 ? -6.582 -5.528 -3.147 1.00 96.00 82 VAL A O 1
ATOM 641 N N . THR A 1 83 ? -6.423 -7.659 -2.457 1.00 97.94 83 THR A N 1
ATOM 642 C CA . THR A 1 83 ? -7.231 -7.493 -1.248 1.00 97.94 83 THR A CA 1
ATOM 643 C C . THR A 1 83 ? -6.377 -7.852 -0.042 1.00 97.94 83 THR A C 1
ATOM 645 O O . THR A 1 83 ? -5.854 -8.965 0.040 1.00 97.94 83 THR A O 1
ATOM 648 N N . VAL A 1 84 ? -6.242 -6.911 0.889 1.00 97.88 84 VAL A N 1
ATOM 649 C CA . VAL A 1 84 ? -5.589 -7.100 2.192 1.00 97.88 84 VAL A CA 1
ATOM 650 C C . VAL A 1 84 ? -6.519 -6.638 3.307 1.00 97.88 84 VAL A C 1
ATOM 652 O O . VAL A 1 84 ? -7.530 -5.981 3.068 1.00 97.88 84 VAL A O 1
ATOM 655 N N . PHE A 1 85 ? -6.188 -6.996 4.543 1.00 98.19 85 PHE A N 1
ATOM 656 C CA . PHE A 1 85 ? -6.967 -6.628 5.718 1.00 98.19 85 PHE A CA 1
ATOM 657 C C . PHE A 1 85 ? -6.128 -5.765 6.656 1.00 98.19 85 PHE A C 1
ATOM 659 O O . PHE A 1 85 ? -5.114 -6.218 7.180 1.00 98.19 85 PHE A O 1
ATOM 666 N N . VAL A 1 86 ? -6.561 -4.526 6.866 1.00 97.62 86 VAL A N 1
ATOM 667 C CA . VAL A 1 86 ? -5.843 -3.493 7.615 1.00 97.62 86 VAL A CA 1
ATOM 668 C C . VAL A 1 86 ? -6.273 -3.498 9.076 1.00 97.62 86 VAL A C 1
ATOM 670 O O . VAL A 1 86 ? -7.466 -3.462 9.377 1.00 97.62 86 VAL A O 1
ATOM 673 N N . SER A 1 87 ? -5.303 -3.502 9.986 1.00 96.31 87 SER A N 1
ATOM 674 C CA . SER A 1 87 ? -5.498 -3.264 11.420 1.00 96.31 87 SER A CA 1
ATOM 675 C C . SER A 1 87 ? -4.796 -1.975 11.831 1.00 96.31 87 SER A C 1
ATOM 677 O O . SER A 1 87 ? -3.641 -1.767 11.472 1.00 96.31 87 SER A O 1
ATOM 679 N N . PHE A 1 88 ? -5.465 -1.138 12.625 1.00 95.88 88 PHE A N 1
ATOM 680 C CA . PHE A 1 88 ? -4.861 0.055 13.224 1.00 95.88 88 PHE A CA 1
ATOM 681 C C . PHE A 1 88 ? -4.382 -0.245 14.646 1.00 95.88 88 PHE A C 1
ATOM 683 O O . PHE A 1 88 ? -5.187 -0.478 15.556 1.00 95.88 88 PHE A O 1
ATOM 690 N N . ASN A 1 89 ? -3.068 -0.191 14.865 1.00 90.56 89 ASN A N 1
ATOM 691 C CA . ASN A 1 89 ? -2.478 -0.302 16.201 1.00 90.56 89 ASN A CA 1
ATOM 692 C C . ASN A 1 89 ? -2.558 1.029 16.961 1.00 90.56 89 ASN A C 1
ATOM 694 O O . ASN A 1 89 ? -2.794 1.048 18.175 1.00 90.56 89 ASN A O 1
ATOM 698 N N . SER A 1 90 ? -2.412 2.130 16.225 1.00 92.81 90 SER A N 1
ATOM 699 C CA . SER A 1 90 ? -2.539 3.522 16.659 1.00 92.81 90 SER A CA 1
ATOM 700 C C . SER A 1 90 ? -3.003 4.383 15.463 1.00 92.81 90 SER A C 1
ATOM 702 O O . SER A 1 90 ? -3.220 3.846 14.376 1.00 92.81 90 SER A O 1
ATOM 704 N N . PRO A 1 91 ? -3.198 5.708 15.614 1.00 92.19 91 PRO A N 1
ATOM 705 C CA . PRO A 1 91 ? -3.408 6.604 14.467 1.00 92.19 91 PRO A CA 1
ATOM 706 C C . PRO A 1 91 ? -2.248 6.621 13.455 1.00 92.19 91 PRO A C 1
ATOM 708 O O . PRO A 1 91 ? -2.476 6.909 12.281 1.00 92.19 91 PRO A O 1
ATOM 711 N N . ASP A 1 92 ? -1.048 6.248 13.907 1.00 95.88 92 ASP A N 1
ATOM 712 C CA . ASP A 1 92 ? 0.209 6.402 13.168 1.00 95.88 92 ASP A CA 1
ATOM 713 C C . ASP A 1 92 ? 0.852 5.056 12.800 1.00 95.88 92 ASP A C 1
ATOM 715 O O . ASP A 1 92 ? 1.989 5.017 12.343 1.00 95.88 92 ASP A O 1
ATOM 719 N N . SER A 1 93 ? 0.154 3.934 13.017 1.00 96.19 93 SER A N 1
ATOM 720 C CA . SER A 1 93 ? 0.652 2.592 12.697 1.00 96.19 93 SER A CA 1
ATOM 721 C C . SER A 1 93 ? -0.464 1.681 12.198 1.00 96.19 93 SER A C 1
ATOM 723 O O . SER A 1 93 ? -1.487 1.498 12.877 1.00 96.19 93 SER A O 1
ATOM 725 N N . ILE A 1 94 ? -0.224 1.081 11.031 1.00 96.81 94 ILE A N 1
ATOM 726 C CA . ILE A 1 94 ? -1.096 0.091 10.396 1.00 96.81 94 ILE A CA 1
ATOM 727 C C . ILE A 1 94 ? -0.349 -1.203 10.109 1.00 96.81 94 ILE A C 1
ATOM 729 O O . ILE A 1 94 ? 0.850 -1.212 9.855 1.00 96.81 94 ILE A O 1
ATOM 733 N N . GLU A 1 95 ? -1.095 -2.296 10.100 1.00 97.50 95 GLU A N 1
ATOM 734 C CA . GLU A 1 95 ? -0.618 -3.625 9.734 1.00 97.50 95 GLU A CA 1
ATOM 735 C C . GLU A 1 95 ? -1.525 -4.218 8.661 1.00 97.50 95 GLU A C 1
ATOM 737 O O . GLU A 1 95 ? -2.754 -4.182 8.791 1.00 97.50 95 GLU A O 1
ATOM 742 N N . PHE A 1 96 ? -0.929 -4.791 7.618 1.00 97.75 96 PHE A N 1
ATOM 743 C CA . PHE A 1 96 ? -1.639 -5.483 6.548 1.00 97.75 96 PHE A CA 1
ATOM 744 C C . PHE A 1 96 ? -1.579 -6.991 6.757 1.00 97.75 96 PHE A C 1
ATOM 746 O O . PHE A 1 96 ? -0.513 -7.577 6.932 1.00 97.75 96 PHE A O 1
ATOM 753 N N . TYR A 1 97 ? -2.735 -7.636 6.676 1.00 98.25 97 TYR A N 1
ATOM 754 C CA . TYR A 1 97 ? -2.891 -9.072 6.846 1.00 98.25 97 TYR A CA 1
ATOM 755 C C . TYR A 1 97 ? -3.495 -9.724 5.608 1.00 98.25 97 TYR A C 1
ATOM 757 O O . TYR A 1 97 ? -4.296 -9.127 4.889 1.00 98.25 97 TYR A O 1
ATOM 765 N N . SER A 1 98 ? -3.179 -11.002 5.416 1.00 97.88 98 SER A N 1
ATOM 766 C CA . SER A 1 98 ? -3.757 -11.835 4.350 1.00 97.88 98 SER A CA 1
ATOM 767 C C . SER A 1 98 ? -5.196 -12.306 4.623 1.00 97.88 98 SER A C 1
ATOM 769 O O . SER A 1 98 ? -5.825 -12.888 3.742 1.00 97.88 98 SER A O 1
ATOM 771 N N . GLY A 1 99 ? -5.747 -12.066 5.820 1.00 97.38 99 GLY A N 1
ATOM 772 C CA . GLY A 1 99 ? -7.109 -12.478 6.170 1.00 97.38 99 GLY A CA 1
ATOM 773 C C . GLY A 1 99 ? -7.768 -11.649 7.279 1.00 97.38 99 GLY A C 1
ATOM 774 O O . GLY A 1 99 ? -7.101 -11.008 8.096 1.00 97.38 99 GLY A O 1
ATOM 775 N N . LYS A 1 100 ? -9.108 -11.697 7.325 1.00 96.06 100 LYS A N 1
ATOM 776 C CA . LYS A 1 100 ? -9.952 -10.902 8.239 1.00 96.06 100 LYS A CA 1
ATOM 777 C C . LYS A 1 100 ? -9.892 -11.346 9.704 1.00 96.06 100 LYS A C 1
ATOM 779 O O . LYS A 1 100 ? -9.726 -10.526 10.595 1.00 96.06 100 LYS A O 1
ATOM 784 N N . THR A 1 101 ? -10.036 -12.644 9.963 1.00 91.50 101 THR A N 1
ATOM 785 C CA . THR A 1 101 ? -10.066 -13.236 11.321 1.00 91.50 101 THR A CA 1
ATOM 786 C C . THR A 1 101 ? -8.954 -14.272 11.531 1.00 91.50 101 THR A C 1
ATOM 788 O O . THR A 1 101 ? -9.003 -15.076 12.456 1.00 91.50 101 THR A O 1
ATOM 791 N N . GLY A 1 102 ? -7.962 -14.269 10.639 1.00 87.75 102 GLY A N 1
ATOM 792 C CA . GLY A 1 102 ? -6.823 -15.183 10.554 1.00 87.75 102 GLY A CA 1
ATOM 793 C C . GLY A 1 102 ? -5.890 -14.731 9.425 1.00 87.75 102 GLY A C 1
ATOM 794 O O . GLY A 1 102 ? -6.139 -13.696 8.817 1.00 87.75 102 GLY A O 1
ATOM 795 N N . GLY A 1 103 ? -4.825 -15.472 9.136 1.00 93.81 103 GLY A N 1
ATOM 796 C CA . GLY A 1 103 ? -3.845 -15.085 8.115 1.00 93.81 103 GLY A CA 1
ATOM 797 C C . GLY A 1 103 ? -2.649 -14.321 8.680 1.00 93.81 103 GLY A C 1
ATOM 798 O O . GLY A 1 103 ? -2.723 -13.697 9.744 1.00 93.81 103 GLY A O 1
ATOM 799 N N . GLU A 1 104 ? -1.541 -14.434 7.958 1.00 97.31 104 GLU A N 1
ATOM 800 C CA . GLU A 1 104 ? -0.233 -13.899 8.322 1.00 97.31 104 GLU A CA 1
ATOM 801 C C . GLU A 1 104 ? -0.182 -12.380 8.149 1.00 97.31 104 GLU A C 1
ATOM 803 O O . GLU A 1 104 ? -0.864 -11.821 7.278 1.00 97.31 104 GLU A O 1
ATOM 808 N N . LEU A 1 105 ? 0.624 -11.739 9.000 1.00 97.00 105 LEU A N 1
ATOM 809 C CA . LEU A 1 105 ? 1.070 -10.364 8.807 1.00 97.00 105 LEU A CA 1
ATOM 810 C C . LEU A 1 105 ? 1.922 -10.321 7.536 1.00 97.00 105 LEU A C 1
ATOM 812 O O . LEU A 1 105 ? 2.867 -11.095 7.406 1.00 97.00 105 LEU A O 1
ATOM 816 N N . ILE A 1 106 ? 1.563 -9.436 6.614 1.00 97.12 106 ILE A N 1
ATOM 817 C CA . ILE A 1 106 ? 2.290 -9.218 5.363 1.00 97.12 106 ILE A CA 1
ATOM 818 C C . ILE A 1 106 ? 3.364 -8.157 5.591 1.00 97.12 106 ILE A C 1
ATOM 820 O O . ILE A 1 106 ? 4.528 -8.385 5.276 1.00 97.12 106 ILE A O 1
ATOM 824 N N . ILE A 1 107 ? 2.956 -7.006 6.131 1.00 97.12 107 ILE A N 1
ATOM 825 C CA . ILE A 1 107 ? 3.795 -5.820 6.307 1.00 97.12 107 ILE A CA 1
ATOM 826 C C . ILE A 1 107 ? 3.128 -4.853 7.294 1.00 97.12 107 ILE A C 1
ATOM 828 O O . ILE A 1 107 ? 1.902 -4.850 7.440 1.00 97.12 107 ILE A O 1
ATOM 832 N N . ASP A 1 108 ? 3.929 -4.036 7.965 1.00 97.44 108 ASP A N 1
ATOM 833 C CA . ASP A 1 108 ? 3.492 -2.925 8.805 1.00 97.44 108 ASP A CA 1
ATOM 834 C C . ASP A 1 108 ? 4.011 -1.593 8.255 1.00 97.44 108 ASP A C 1
ATOM 836 O O . ASP A 1 108 ? 5.119 -1.528 7.731 1.00 97.44 108 ASP A O 1
ATOM 840 N N . PHE A 1 109 ? 3.216 -0.533 8.383 1.00 98.12 109 PHE A N 1
ATOM 841 C CA . PHE A 1 109 ? 3.600 0.812 7.965 1.00 98.12 109 PHE A CA 1
ATOM 842 C C . PHE A 1 109 ? 3.400 1.825 9.092 1.00 98.12 109 PHE A C 1
ATOM 844 O O . PHE A 1 109 ? 2.504 1.693 9.936 1.00 98.12 109 PHE A O 1
ATOM 851 N N . VAL A 1 110 ? 4.210 2.879 9.057 1.00 98.38 110 VAL A N 1
ATOM 852 C CA . VAL A 1 110 ? 4.144 4.029 9.961 1.00 98.38 110 VAL A CA 1
ATOM 853 C C . VAL A 1 110 ? 3.719 5.264 9.177 1.00 98.38 110 VAL A C 1
ATOM 855 O O . VAL A 1 110 ? 4.152 5.465 8.047 1.00 98.38 110 VAL A O 1
ATOM 858 N N . ARG A 1 111 ? 2.856 6.093 9.763 1.00 97.81 111 ARG A N 1
ATOM 859 C CA . ARG A 1 111 ? 2.426 7.359 9.158 1.00 97.81 111 ARG A CA 1
ATOM 860 C C . ARG A 1 111 ? 3.561 8.387 9.166 1.00 97.81 111 ARG A C 1
ATOM 862 O O . ARG A 1 111 ? 4.287 8.477 10.156 1.00 97.81 111 ARG A O 1
ATOM 869 N N . VAL A 1 112 ? 3.688 9.178 8.099 1.00 96.69 112 VAL A N 1
ATOM 870 C CA . VAL A 1 112 ? 4.781 10.164 7.945 1.00 96.69 112 VAL A CA 1
ATOM 871 C C . VAL A 1 112 ? 4.332 11.588 7.588 1.00 96.69 112 VAL A C 1
ATOM 873 O O . VAL A 1 112 ? 5.183 12.443 7.335 1.00 96.69 112 VAL A O 1
ATOM 876 N N . ASP A 1 113 ? 3.025 11.859 7.592 1.00 89.50 113 ASP A N 1
ATOM 877 C CA . ASP A 1 113 ? 2.433 13.184 7.351 1.00 89.50 113 ASP A CA 1
ATOM 878 C C . ASP A 1 113 ? 1.800 13.843 8.588 1.00 89.50 113 ASP A C 1
ATOM 880 O O . ASP A 1 113 ? 1.440 13.128 9.552 1.00 89.50 113 ASP A O 1
#

Sequence (113 aa):
MTHSIIGTWEHVYPATQCTESNQFTQNGEFAGQALDEVISGSYTFEETVPRGERHELAILVLEDNEQADCFGRNTNSVGRSVTVFVSFNSPDSIEFYSGKTGGELIIDFVRVD

Secondary structure (DSSP, 8-state):
-EE---EEEEEE-TTT-PEEEEEE-TTSEEEEEETTEEEEEEEE--SSEETTS-EEEEEEEEEE-----TTS-----TT-EEEEEEEEEETTEEEEES-SSS--EEEEEEE--

Foldseek 3Di:
DWEAPAAKWWDQDPVQRWIWMWHAHPVQKIWIDAPPKIWIFGKDWDRIGDADWWTKIKTATQDIPQAQGNVGGRDDCHRPIDIWTWHDPDNFKIWTAPDGVDGDTPGMIGGDD

Radius of gyration: 13.62 Å; chains: 1; bounding box: 32×28×33 Å